Protein AF-A0A923TVQ8-F1 (afdb_monomer_lite)

Secondary structure (DSSP, 8-state):
-----HHHHHHHHSS-----GGGHHHHHHHHHHHTT-------------SSS-----HHHHHHHHHHHHHHHHHHHHSPP-PPP-----

Structure (mmCIF, N/CA/C/O backbone):
data_AF-A0A923TVQ8-F1
#
_entry.id   AF-A0A923TVQ8-F1
#
loop_
_atom_site.group_PDB
_atom_site.id
_atom_site.type_symbol
_atom_site.label_atom_id
_atom_site.label_alt_id
_atom_site.label_comp_id
_atom_site.label_asym_id
_atom_site.label_entity_id
_atom_site.label_seq_id
_atom_site.pdbx_PDB_ins_code
_atom_site.Cartn_x
_atom_site.Cartn_y
_atom_site.Cartn_z
_atom_site.occupancy
_atom_site.B_iso_or_equiv
_atom_site.auth_seq_id
_atom_site.auth_comp_id
_atom_site.auth_asym_id
_atom_site.auth_atom_id
_atom_site.pdbx_PDB_model_num
ATOM 1 N N . PHE A 1 1 ? -1.699 -0.785 -13.386 1.00 83.56 1 PHE A N 1
ATOM 2 C CA . PHE A 1 1 ? -2.373 0.525 -13.266 1.00 83.56 1 PHE A CA 1
ATOM 3 C C . PHE A 1 1 ? -3.109 0.600 -11.938 1.00 83.56 1 PHE A C 1
ATOM 5 O O . PHE A 1 1 ? -3.355 -0.447 -11.352 1.00 83.56 1 PHE A O 1
ATOM 12 N N . ARG A 1 2 ? -3.393 1.806 -11.438 1.00 88.50 2 ARG A N 1
ATOM 13 C CA . ARG A 1 2 ? -4.179 2.043 -10.219 1.00 88.50 2 ARG A CA 1
ATOM 14 C C . ARG A 1 2 ? -5.115 3.211 -10.484 1.00 88.50 2 ARG A C 1
ATOM 16 O O . ARG A 1 2 ? -4.703 4.169 -11.130 1.00 88.50 2 ARG A O 1
ATOM 23 N N . PHE A 1 3 ? -6.335 3.106 -9.986 1.00 92.50 3 PHE A N 1
ATOM 24 C CA . PHE A 1 3 ? -7.368 4.118 -10.136 1.00 92.50 3 PHE A CA 1
ATOM 25 C C . PHE A 1 3 ? -7.942 4.392 -8.754 1.00 92.50 3 PHE A C 1
ATOM 27 O O . PHE A 1 3 ? -8.189 3.454 -7.996 1.00 92.50 3 PHE A O 1
ATOM 34 N N . TYR A 1 4 ? -8.128 5.665 -8.433 1.00 93.44 4 TYR A N 1
ATOM 35 C CA . TYR A 1 4 ? -8.680 6.101 -7.160 1.00 93.44 4 TYR A CA 1
ATOM 36 C C . TYR A 1 4 ? -9.914 6.944 -7.442 1.00 93.44 4 TYR A C 1
ATOM 38 O O . TYR A 1 4 ? -9.889 7.815 -8.309 1.00 93.44 4 TYR A O 1
ATOM 46 N N . SER A 1 5 ? -10.998 6.667 -6.724 1.00 93.50 5 SER A N 1
ATOM 47 C CA . SER A 1 5 ? -12.156 7.552 -6.713 1.00 93.50 5 SER A CA 1
ATOM 48 C C . SER A 1 5 ? -11.820 8.835 -5.947 1.00 93.50 5 SER A C 1
ATOM 50 O O . SER A 1 5 ? -10.897 8.852 -5.130 1.00 93.50 5 SER A O 1
ATOM 52 N N . VAL A 1 6 ? -12.590 9.902 -6.167 1.00 94.19 6 VAL A N 1
ATOM 53 C CA . VAL A 1 6 ? -12.423 11.168 -5.429 1.00 94.19 6 VAL A CA 1
ATOM 54 C C . VAL A 1 6 ? -12.427 10.955 -3.902 1.00 94.19 6 VAL A C 1
ATOM 56 O O . VAL A 1 6 ? -11.498 11.432 -3.249 1.00 94.19 6 VAL A O 1
ATOM 59 N N . PRO A 1 7 ? -13.343 10.152 -3.315 1.00 92.38 7 PRO A N 1
ATOM 60 C CA . PRO A 1 7 ? -13.293 9.836 -1.886 1.00 92.38 7 PRO A CA 1
ATOM 61 C C . PRO A 1 7 ? -11.995 9.151 -1.441 1.00 92.38 7 PRO A C 1
ATOM 63 O O . PRO A 1 7 ? -11.479 9.439 -0.366 1.00 92.38 7 PRO A O 1
ATOM 66 N N . ALA A 1 8 ? -11.439 8.251 -2.261 1.00 92.81 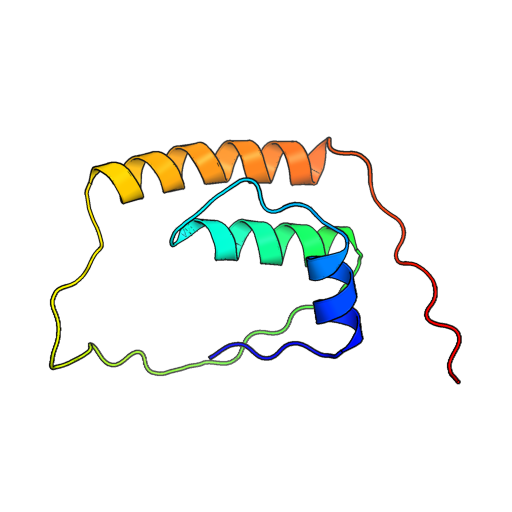8 ALA A N 1
ATOM 67 C CA . ALA A 1 8 ? -10.184 7.571 -1.940 1.00 92.81 8 ALA A CA 1
ATOM 68 C C . ALA A 1 8 ? -9.004 8.549 -1.919 1.00 92.81 8 ALA A C 1
ATOM 70 O O . ALA A 1 8 ? -8.132 8.443 -1.060 1.00 92.81 8 ALA A O 1
ATOM 71 N N . VAL A 1 9 ? -8.987 9.515 -2.841 1.00 92.94 9 VAL A N 1
ATOM 72 C CA . VAL A 1 9 ? -7.975 10.577 -2.851 1.00 92.94 9 VAL A CA 1
ATOM 73 C C . VAL A 1 9 ? -8.081 11.432 -1.593 1.00 92.94 9 VAL A C 1
ATOM 75 O O . VAL A 1 9 ? -7.057 11.666 -0.961 1.00 92.94 9 VAL A O 1
ATOM 78 N N . GLN A 1 10 ? -9.290 11.814 -1.172 1.00 92.50 10 GLN A N 1
ATOM 79 C CA . GLN A 1 10 ? -9.473 12.592 0.056 1.00 92.50 10 GLN A CA 1
ATOM 80 C C . GLN A 1 10 ? -8.925 11.862 1.291 1.00 92.50 10 GLN A C 1
ATOM 82 O O . GLN A 1 10 ? -8.174 12.448 2.063 1.00 92.50 10 GLN A O 1
ATOM 87 N N . VAL A 1 11 ? -9.207 10.561 1.431 1.00 90.69 11 VAL A N 1
ATOM 88 C CA . VAL A 1 11 ? -8.652 9.736 2.522 1.00 90.69 11 VAL A CA 1
ATOM 89 C C . VAL A 1 11 ? -7.120 9.733 2.513 1.00 90.69 11 VAL A C 1
ATOM 91 O O . VAL A 1 11 ? -6.500 9.779 3.574 1.00 90.69 11 VAL A O 1
ATOM 94 N N . MET A 1 12 ? -6.499 9.670 1.331 1.00 89.50 12 MET A N 1
ATOM 95 C CA . MET A 1 12 ? -5.037 9.698 1.210 1.00 89.50 12 MET A CA 1
ATOM 96 C C . MET A 1 12 ? -4.442 11.078 1.517 1.00 89.50 12 MET A C 1
ATOM 98 O O . MET A 1 12 ? -3.326 11.138 2.024 1.00 89.50 12 MET A O 1
ATOM 102 N N . LEU A 1 13 ? -5.159 12.166 1.216 1.00 89.94 13 LEU A N 1
ATOM 103 C CA . LEU A 1 13 ? -4.736 13.537 1.527 1.00 89.94 13 LEU A CA 1
ATOM 104 C C . LEU A 1 13 ? -4.843 13.855 3.023 1.00 89.94 13 LEU A C 1
ATOM 106 O O . LEU A 1 13 ? -4.016 14.596 3.546 1.00 89.94 13 LEU A O 1
ATOM 110 N N . ASP A 1 14 ? -5.817 13.261 3.714 1.00 87.25 14 ASP A N 1
ATOM 111 C CA . ASP A 1 14 ? -6.027 13.451 5.153 1.00 87.25 14 ASP A CA 1
ATOM 112 C C . ASP A 1 14 ? -4.970 12.730 6.017 1.00 87.25 14 ASP A C 1
ATOM 114 O O . ASP A 1 14 ? -4.898 12.956 7.227 1.00 87.25 14 ASP A O 1
ATOM 118 N N . LYS A 1 15 ? -4.142 11.855 5.426 1.00 81.75 15 LYS A N 1
ATOM 119 C CA . LYS A 1 15 ? -3.107 11.093 6.136 1.00 81.75 15 LYS A CA 1
ATOM 120 C C . LYS A 1 15 ? -1.700 11.461 5.674 1.00 81.75 15 LYS A C 1
ATOM 122 O O . LYS A 1 15 ? -1.350 11.332 4.502 1.00 81.75 15 LYS A O 1
ATOM 127 N N . THR A 1 16 ? -0.848 11.818 6.633 1.00 83.19 16 THR A N 1
ATOM 128 C CA . THR A 1 16 ? 0.587 12.009 6.392 1.00 83.19 16 THR A CA 1
ATOM 129 C C . THR A 1 16 ? 1.220 10.697 5.942 1.00 83.19 16 THR A C 1
ATOM 131 O O . THR A 1 16 ? 1.065 9.665 6.592 1.00 83.19 16 THR A O 1
ATOM 134 N N . GLN A 1 17 ? 1.959 10.751 4.839 1.00 83.31 17 GLN A N 1
ATOM 135 C CA . GLN A 1 17 ? 2.719 9.618 4.316 1.00 83.31 17 GLN A CA 1
ATOM 136 C C . GLN A 1 17 ? 4.079 9.581 5.008 1.00 83.31 17 GLN A C 1
ATOM 138 O O . GLN A 1 17 ? 4.830 10.556 4.945 1.00 83.31 17 GLN A O 1
ATOM 143 N N . LYS A 1 18 ? 4.385 8.476 5.688 1.00 86.00 18 LYS A N 1
ATOM 144 C CA . LYS A 1 18 ? 5.637 8.320 6.441 1.00 86.00 18 LYS A CA 1
ATOM 145 C C . LYS A 1 18 ? 6.739 7.692 5.597 1.00 86.00 18 LYS A C 1
ATOM 147 O O . LYS A 1 18 ? 7.915 7.969 5.831 1.00 86.00 18 LYS A O 1
ATOM 152 N N . HIS A 1 19 ? 6.383 6.855 4.623 1.00 86.06 19 HIS A N 1
ATOM 153 C CA . HIS A 1 19 ? 7.345 6.131 3.804 1.00 86.06 19 HIS A CA 1
ATOM 154 C C . HIS A 1 19 ? 7.416 6.679 2.372 1.00 86.06 19 HIS A C 1
ATOM 156 O O . HIS A 1 19 ? 6.434 7.136 1.792 1.00 86.06 19 HIS A O 1
ATOM 162 N N . MET A 1 20 ? 8.605 6.580 1.776 1.00 80.25 20 MET A N 1
ATOM 163 C CA . MET A 1 20 ? 8.897 7.001 0.402 1.00 80.25 20 MET A CA 1
ATOM 164 C C . MET A 1 20 ? 9.292 5.802 -0.471 1.00 80.25 20 MET A C 1
ATOM 166 O O . MET A 1 20 ? 9.635 4.734 0.035 1.00 80.25 20 MET A O 1
ATOM 170 N N . GLY A 1 21 ? 9.283 5.976 -1.794 1.00 81.38 21 GLY A N 1
ATOM 171 C CA . GLY A 1 21 ? 9.704 4.935 -2.741 1.00 81.38 21 GLY A CA 1
ATOM 172 C C . GLY A 1 21 ? 8.659 3.832 -2.926 1.00 81.38 21 GLY A C 1
ATOM 173 O O . GLY A 1 21 ? 7.456 4.079 -2.837 1.00 81.38 21 GLY A O 1
ATOM 174 N N . TYR A 1 22 ? 9.081 2.598 -3.214 1.00 80.44 22 TYR A N 1
ATOM 175 C CA . TYR A 1 22 ? 8.128 1.526 -3.553 1.00 80.44 22 TYR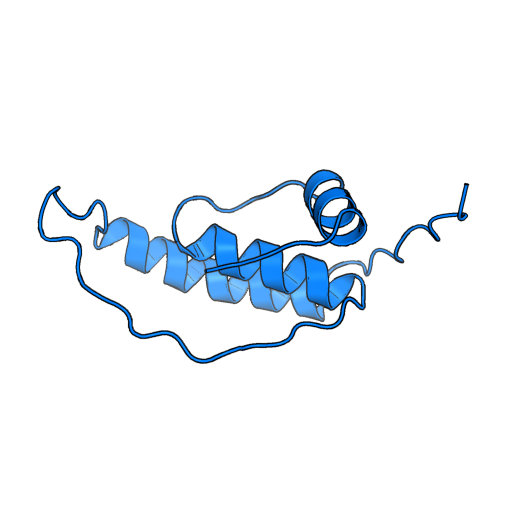 A CA 1
ATOM 176 C C . TYR A 1 22 ? 7.145 1.148 -2.435 1.00 80.44 22 TYR A C 1
ATOM 178 O O . TYR A 1 22 ? 6.028 0.713 -2.744 1.00 80.44 22 TYR A O 1
ATOM 186 N N . ILE A 1 23 ? 7.538 1.326 -1.170 1.00 87.94 23 ILE A N 1
ATOM 187 C CA . ILE A 1 23 ? 6.746 0.945 0.009 1.00 87.94 23 ILE A CA 1
ATOM 188 C C . ILE A 1 23 ? 5.579 1.903 0.286 1.00 87.94 23 ILE A C 1
ATOM 190 O O . ILE A 1 23 ? 4.566 1.481 0.840 1.00 87.94 23 ILE A O 1
ATOM 194 N N . TYR A 1 24 ? 5.659 3.139 -0.222 1.00 87.88 24 TYR A N 1
ATOM 195 C CA . TYR A 1 24 ? 4.576 4.133 -0.219 1.00 87.88 24 TYR A CA 1
ATOM 196 C C . TYR A 1 24 ? 3.235 3.527 -0.649 1.00 87.88 24 TYR A C 1
ATOM 198 O O . TYR A 1 24 ? 2.177 3.808 -0.100 1.00 87.88 24 TYR A O 1
ATOM 206 N N . ARG A 1 25 ? 3.274 2.628 -1.638 1.00 88.75 25 ARG A N 1
ATOM 207 C CA . ARG A 1 25 ? 2.068 2.010 -2.198 1.00 88.75 25 ARG A CA 1
ATOM 208 C C . ARG A 1 25 ? 1.371 1.086 -1.205 1.00 88.75 25 ARG A C 1
ATOM 210 O O . ARG A 1 25 ? 0.144 1.027 -1.206 1.00 88.75 25 ARG A O 1
ATOM 217 N N . SER A 1 26 ? 2.146 0.370 -0.398 1.00 91.81 26 SER A N 1
ATOM 218 C CA . SER A 1 26 ? 1.621 -0.489 0.662 1.00 91.81 26 SER A CA 1
ATOM 219 C C . SER A 1 26 ? 1.009 0.354 1.780 1.00 91.81 26 SER A C 1
ATOM 221 O O . SER A 1 26 ? -0.041 -0.006 2.304 1.00 91.81 26 SER A O 1
ATOM 223 N N . GLU A 1 27 ? 1.610 1.507 2.087 1.00 92.06 27 GLU A N 1
ATOM 224 C CA . GLU A 1 27 ? 1.075 2.463 3.060 1.00 92.06 27 GLU A CA 1
ATOM 225 C C . GLU A 1 27 ? -0.265 3.040 2.594 1.00 92.06 27 GLU A C 1
ATOM 227 O O . GLU A 1 27 ? -1.256 2.923 3.313 1.00 92.06 27 GLU A O 1
ATOM 232 N N . SER A 1 28 ? -0.348 3.562 1.364 1.00 92.12 28 SER A N 1
ATOM 233 C CA . SER A 1 28 ? -1.611 4.093 0.830 1.00 92.12 28 SER A CA 1
ATOM 234 C C . SER A 1 28 ? -2.718 3.031 0.808 1.00 92.12 28 SER A C 1
ATOM 236 O O . SER A 1 28 ? -3.866 3.319 1.135 1.00 92.12 28 SER A O 1
ATOM 238 N N . LEU A 1 29 ? -2.386 1.783 0.455 1.00 92.88 29 LEU A N 1
ATOM 239 C CA . LEU A 1 29 ? -3.348 0.678 0.482 1.00 92.88 29 LEU A CA 1
ATOM 240 C C . LEU A 1 29 ? -3.844 0.397 1.907 1.00 92.88 29 LEU A C 1
ATOM 242 O O . LEU A 1 29 ? -5.049 0.286 2.120 1.00 92.88 29 LEU A O 1
ATOM 246 N N . SER A 1 30 ? -2.929 0.321 2.876 1.00 92.81 30 SER A N 1
ATOM 247 C CA . SER A 1 30 ? -3.264 0.138 4.291 1.00 92.81 30 SER A CA 1
ATOM 248 C C . SER A 1 30 ? -4.200 1.240 4.792 1.00 92.81 30 SER A C 1
ATOM 250 O O . SER A 1 30 ? -5.224 0.953 5.410 1.00 92.81 30 SER A O 1
ATOM 252 N N . GLN A 1 31 ? -3.903 2.495 4.458 1.00 91.56 31 GLN A N 1
ATOM 253 C CA . GLN A 1 31 ? -4.705 3.652 4.846 1.00 91.56 31 GLN A CA 1
ATOM 254 C C . GLN A 1 31 ? -6.133 3.605 4.291 1.00 91.56 31 GLN A C 1
ATOM 256 O O . GLN A 1 31 ? -7.073 3.900 5.030 1.00 91.56 31 GLN A O 1
ATOM 261 N N . LEU A 1 32 ? -6.295 3.213 3.023 1.00 92.50 32 LEU A N 1
ATOM 262 C CA . LEU A 1 32 ? -7.605 3.046 2.388 1.00 92.50 32 LEU A CA 1
ATOM 263 C C . LEU A 1 32 ? -8.403 1.909 3.037 1.00 92.50 32 LEU A C 1
ATOM 265 O O . LEU A 1 32 ? -9.589 2.075 3.318 1.00 92.50 32 LEU A O 1
ATOM 269 N N . LEU A 1 33 ? -7.754 0.776 3.320 1.00 92.69 33 LEU A N 1
ATOM 270 C CA . LEU A 1 33 ? -8.392 -0.359 3.990 1.00 92.69 33 LEU A CA 1
ATOM 271 C C . LEU A 1 33 ? -8.827 -0.008 5.419 1.00 92.69 33 LEU A C 1
ATOM 273 O O . LEU A 1 33 ? -9.939 -0.346 5.816 1.00 92.69 33 LEU A O 1
ATOM 277 N N . GLN A 1 34 ? -8.001 0.728 6.170 1.00 90.69 34 GLN A N 1
ATOM 278 C CA . GLN A 1 34 ? -8.369 1.227 7.499 1.00 90.69 34 GLN A CA 1
ATOM 279 C C . GLN A 1 34 ? -9.582 2.160 7.469 1.00 90.69 34 GLN A C 1
ATOM 281 O O . GLN A 1 34 ? -10.370 2.155 8.407 1.00 90.69 34 GLN A O 1
ATOM 286 N N . ALA A 1 35 ? -9.743 2.938 6.396 1.00 90.12 35 ALA A N 1
ATOM 287 C CA . ALA A 1 35 ? -10.906 3.797 6.192 1.00 90.12 35 ALA A CA 1
ATOM 288 C C . ALA A 1 35 ? -12.157 3.023 5.720 1.00 90.12 35 ALA A C 1
ATOM 290 O O . ALA A 1 35 ? -13.157 3.635 5.354 1.00 90.12 35 ALA A O 1
ATOM 291 N N . GLY A 1 36 ? -12.110 1.685 5.677 1.00 91.69 36 GLY A N 1
ATOM 292 C CA . GLY A 1 36 ? -13.231 0.837 5.262 1.00 91.69 36 GLY A CA 1
ATOM 293 C C . GLY A 1 36 ? -13.481 0.811 3.752 1.00 91.69 36 GLY A C 1
ATOM 294 O O . GLY A 1 36 ? -14.526 0.333 3.305 1.00 91.69 36 GLY A O 1
ATOM 295 N N . MET A 1 37 ? -12.544 1.315 2.942 1.00 92.56 37 MET A N 1
ATOM 296 C CA . MET A 1 37 ? -12.702 1.362 1.490 1.00 92.56 37 MET A CA 1
ATOM 297 C C . MET A 1 37 ? -12.539 -0.028 0.874 1.00 92.56 37 MET A C 1
ATOM 299 O O . MET A 1 37 ? -11.635 -0.791 1.216 1.00 92.56 37 MET A O 1
ATOM 303 N N . LYS A 1 38 ? -13.396 -0.351 -0.098 1.00 93.62 38 LYS A N 1
ATOM 304 C CA . LYS A 1 38 ? -13.304 -1.607 -0.851 1.00 93.62 38 LYS A CA 1
ATOM 305 C C . LYS A 1 38 ? -12.250 -1.486 -1.945 1.00 93.62 38 LYS A C 1
ATOM 307 O O . LYS A 1 38 ? -12.302 -0.573 -2.766 1.00 93.62 38 LYS A O 1
ATOM 312 N N . VAL A 1 39 ? -11.344 -2.456 -2.001 1.00 93.50 39 VAL A N 1
ATOM 313 C CA . VAL A 1 39 ? -10.306 -2.551 -3.031 1.00 93.50 39 VAL A CA 1
ATOM 314 C C . VAL A 1 39 ? -10.608 -3.742 -3.929 1.00 93.50 39 VAL A C 1
ATOM 316 O O . VAL A 1 39 ? -10.964 -4.818 -3.454 1.00 93.50 39 VAL A O 1
ATOM 319 N N . LYS A 1 40 ? -10.471 -3.547 -5.240 1.00 94.12 40 LYS A N 1
ATOM 320 C CA . LYS A 1 40 ? -10.554 -4.613 -6.240 1.00 94.12 40 LYS A CA 1
ATOM 321 C C . LYS A 1 40 ? -9.256 -4.672 -7.030 1.00 94.12 40 LYS A C 1
ATOM 323 O O . LYS A 1 40 ? -8.586 -3.658 -7.217 1.00 94.12 40 LYS A O 1
ATOM 328 N N . THR A 1 41 ? -8.928 -5.861 -7.509 1.00 93.94 41 THR A N 1
ATOM 329 C CA . THR A 1 41 ? -7.774 -6.110 -8.369 1.00 93.94 41 THR A CA 1
ATOM 330 C C . THR A 1 41 ? -8.247 -6.565 -9.742 1.00 93.94 41 THR A C 1
ATOM 332 O O . THR A 1 41 ? -9.333 -7.121 -9.896 1.00 93.94 41 THR A O 1
ATOM 335 N N . PHE A 1 42 ? -7.436 -6.291 -10.755 1.00 92.75 42 PHE A N 1
ATOM 336 C CA . PHE A 1 42 ? -7.648 -6.764 -12.116 1.00 92.75 42 PHE A CA 1
ATOM 337 C C . PHE A 1 42 ? -6.295 -7.186 -12.695 1.00 92.75 42 PHE A C 1
ATOM 339 O O . PHE A 1 42 ? -5.267 -6.592 -12.339 1.00 92.75 42 PHE A O 1
ATOM 346 N N . PRO A 1 43 ? -6.264 -8.220 -13.546 1.00 92.38 43 PRO A N 1
ATOM 347 C CA . PRO A 1 43 ? -5.020 -8.714 -14.111 1.00 92.38 43 PRO A CA 1
ATOM 348 C C . PRO A 1 43 ? -4.406 -7.674 -15.051 1.00 92.38 43 PRO A C 1
ATOM 350 O O . PRO A 1 43 ? -5.106 -6.999 -15.805 1.00 92.38 43 PRO A O 1
ATOM 353 N N . ILE A 1 44 ? -3.079 -7.564 -15.019 1.00 90.38 44 ILE A N 1
ATOM 354 C CA . ILE A 1 44 ? -2.304 -6.773 -15.977 1.00 90.38 44 ILE A CA 1
ATOM 355 C C . ILE A 1 44 ? -1.088 -7.571 -16.434 1.00 90.38 44 ILE A C 1
ATOM 357 O O . ILE A 1 44 ? -0.478 -8.289 -15.644 1.00 90.38 44 ILE A O 1
ATOM 361 N N . PHE A 1 45 ? -0.692 -7.383 -17.690 1.00 92.12 45 PHE A N 1
ATOM 362 C CA . PHE A 1 45 ? 0.601 -7.848 -18.176 1.00 92.12 45 PHE A CA 1
ATOM 363 C C . PHE A 1 45 ? 1.654 -6.788 -17.874 1.00 92.12 45 PHE A C 1
ATOM 365 O O . PHE A 1 45 ? 1.641 -5.697 -18.448 1.00 92.12 45 PHE A O 1
ATOM 372 N N . PHE A 1 46 ? 2.557 -7.097 -16.946 1.00 88.12 46 PHE A N 1
ATOM 373 C CA . PHE A 1 46 ? 3.692 -6.231 -16.669 1.00 88.12 46 PHE A CA 1
ATOM 374 C C . PHE A 1 46 ? 4.727 -6.381 -17.786 1.00 88.12 46 PHE A C 1
ATOM 376 O O . PHE A 1 46 ? 5.272 -7.462 -17.991 1.00 88.12 46 PHE A O 1
ATOM 383 N N . ARG A 1 47 ? 4.988 -5.296 -18.516 1.00 88.88 47 ARG A N 1
ATOM 384 C CA . ARG A 1 47 ? 6.076 -5.225 -19.494 1.00 88.88 47 ARG A CA 1
ATOM 385 C C . ARG A 1 47 ? 7.208 -4.395 -18.907 1.00 88.88 47 ARG A C 1
ATOM 387 O O . ARG A 1 47 ? 6.969 -3.285 -18.426 1.00 88.88 47 ARG A O 1
ATOM 394 N N . ASN A 1 48 ? 8.421 -4.940 -18.942 1.00 86.94 48 ASN A N 1
ATOM 395 C CA . ASN A 1 48 ? 9.609 -4.219 -18.501 1.00 86.94 48 ASN A CA 1
ATOM 396 C C . ASN A 1 48 ? 9.791 -2.958 -19.344 1.00 86.94 48 ASN A C 1
ATOM 398 O O . ASN A 1 48 ? 9.541 -2.957 -20.549 1.00 86.94 48 ASN A O 1
ATOM 402 N N . ARG A 1 49 ? 10.232 -1.874 -18.702 1.00 88.19 49 ARG A N 1
ATOM 403 C CA . ARG A 1 49 ? 10.632 -0.676 -19.438 1.00 88.19 49 ARG A CA 1
ATOM 404 C C . ARG A 1 49 ? 11.863 -1.022 -20.270 1.00 88.19 49 ARG A C 1
ATOM 406 O O . ARG A 1 49 ? 12.847 -1.504 -19.727 1.00 88.19 49 ARG A O 1
ATOM 413 N N . GLU A 1 50 ? 11.810 -0.729 -21.563 1.00 88.88 50 GLU A N 1
ATOM 414 C CA . GLU A 1 50 ? 12.940 -0.934 -22.481 1.00 88.88 50 GLU A CA 1
ATOM 415 C C . GLU A 1 50 ? 14.016 0.153 -22.338 1.00 88.88 50 GLU A C 1
ATOM 417 O O . GLU A 1 50 ? 15.144 -0.014 -22.790 1.00 88.88 50 GLU A O 1
ATOM 422 N N . ARG A 1 51 ? 13.672 1.292 -21.717 1.00 88.00 51 ARG A N 1
ATOM 423 C CA . ARG A 1 51 ? 14.560 2.448 -21.535 1.00 88.00 51 ARG A CA 1
ATOM 424 C C . ARG A 1 51 ? 14.483 3.015 -20.115 1.00 88.00 51 ARG A C 1
ATOM 426 O O . ARG A 1 51 ? 13.399 3.108 -19.522 1.00 88.00 51 ARG A O 1
ATOM 433 N N . GLY A 1 52 ? 15.634 3.491 -19.639 1.00 83.50 52 GLY A N 1
ATOM 434 C CA . GLY A 1 52 ? 15.844 4.065 -18.306 1.00 83.50 52 GLY A CA 1
ATOM 435 C C . GLY A 1 52 ? 16.408 3.053 -17.305 1.00 83.50 52 GLY A C 1
ATOM 436 O O . GLY A 1 52 ? 16.068 1.874 -17.349 1.00 83.50 5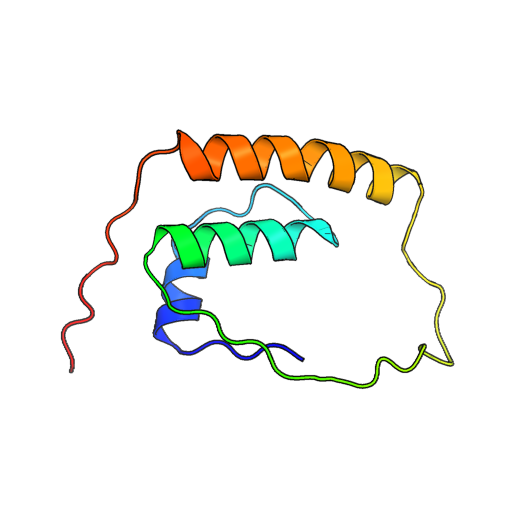2 GLY A O 1
ATOM 437 N N . VAL A 1 53 ? 17.274 3.521 -16.404 1.00 82.19 53 VAL A N 1
ATOM 438 C CA . VAL A 1 53 ? 17.855 2.696 -15.334 1.00 82.19 53 VAL A CA 1
ATOM 439 C C . VAL A 1 53 ? 16.826 2.524 -14.218 1.00 82.19 53 VAL A C 1
ATOM 441 O O . VAL A 1 53 ? 16.099 3.459 -13.878 1.00 82.19 53 VAL A O 1
ATOM 444 N N . SER A 1 54 ? 16.745 1.321 -13.651 1.00 77.56 54 SER A N 1
ATOM 445 C CA . SER A 1 54 ? 15.939 1.108 -12.454 1.00 77.56 54 SER A CA 1
ATOM 446 C C . SER A 1 54 ? 16.561 1.852 -11.276 1.00 77.56 54 SER A C 1
ATOM 448 O O . SER A 1 54 ? 17.725 1.640 -10.955 1.00 77.56 54 SER A O 1
ATOM 450 N N . ASN A 1 55 ? 15.767 2.670 -10.589 1.00 78.69 55 ASN A N 1
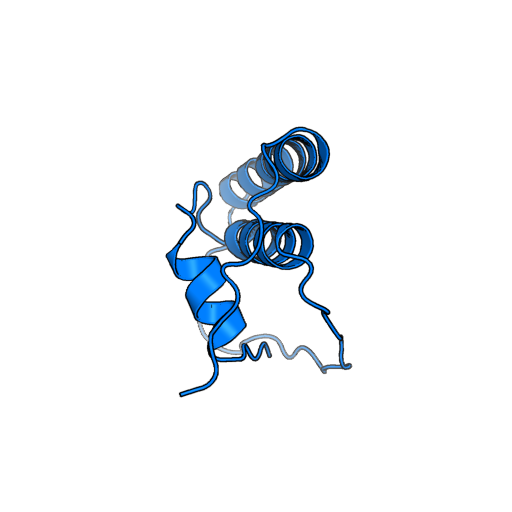ATOM 451 C CA . ASN A 1 55 ? 16.197 3.321 -9.350 1.00 78.69 55 ASN A CA 1
ATOM 452 C C . ASN A 1 55 ? 16.139 2.379 -8.133 1.00 78.69 55 ASN A C 1
ATOM 454 O O . ASN A 1 55 ? 16.461 2.798 -7.024 1.00 78.69 55 ASN A O 1
ATOM 458 N N . THR A 1 56 ? 15.742 1.113 -8.328 1.00 80.88 56 THR A N 1
ATOM 459 C CA . THR A 1 56 ? 15.705 0.118 -7.254 1.00 80.88 56 THR A CA 1
ATOM 460 C C . THR A 1 56 ? 17.112 -0.157 -6.733 1.00 80.88 56 THR A C 1
ATOM 462 O O . THR A 1 56 ? 17.966 -0.664 -7.457 1.00 80.88 56 THR A O 1
ATOM 465 N N . SER A 1 57 ? 17.339 0.121 -5.451 1.00 86.50 57 SER A N 1
ATOM 466 C CA . SER A 1 57 ? 18.601 -0.171 -4.762 1.00 86.50 57 SER A CA 1
ATOM 467 C C . SER A 1 57 ? 18.401 -1.171 -3.623 1.00 86.50 57 SER A C 1
ATOM 469 O O . SER A 1 57 ? 17.315 -1.276 -3.057 1.00 86.50 57 SER A O 1
ATOM 471 N N . LEU A 1 58 ? 19.466 -1.865 -3.207 1.00 86.88 58 LEU A N 1
ATOM 472 C CA . LEU A 1 58 ? 19.424 -2.741 -2.024 1.00 86.88 58 LEU A CA 1
ATOM 473 C C . LEU A 1 58 ? 18.995 -1.992 -0.754 1.00 86.88 58 LEU A C 1
ATOM 475 O O . LEU A 1 58 ? 18.320 -2.559 0.104 1.00 86.88 58 LEU A O 1
ATOM 479 N N . ARG A 1 59 ? 19.355 -0.708 -0.639 1.00 87.12 59 ARG A N 1
ATOM 480 C CA . ARG A 1 59 ? 18.895 0.157 0.454 1.00 87.12 59 ARG A CA 1
ATOM 481 C C . ARG A 1 59 ? 17.383 0.353 0.402 1.00 87.12 59 ARG A C 1
ATOM 483 O O . ARG A 1 59 ? 16.730 0.247 1.433 1.00 87.12 59 ARG A O 1
ATOM 490 N N . GLU A 1 60 ? 16.829 0.600 -0.782 1.00 84.56 60 GLU A N 1
ATOM 491 C CA . GLU A 1 60 ? 15.382 0.733 -0.960 1.00 84.56 60 GLU A CA 1
ATOM 492 C C . GLU A 1 60 ? 14.649 -0.573 -0.635 1.00 84.56 60 GLU A C 1
ATOM 494 O O . GLU A 1 60 ? 13.629 -0.540 0.047 1.00 84.56 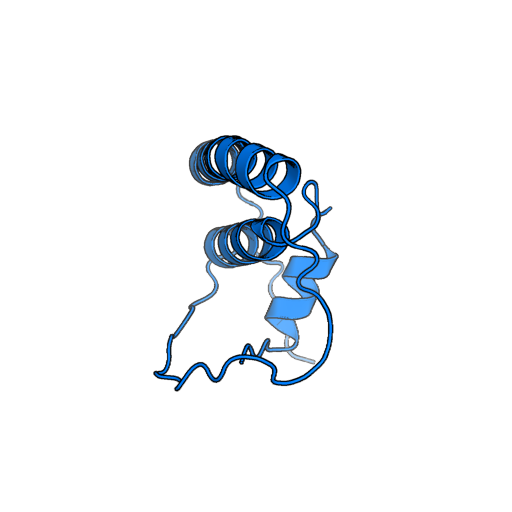60 GLU A O 1
ATOM 499 N N . VAL A 1 61 ? 15.206 -1.723 -1.027 1.00 88.06 61 VAL A N 1
ATOM 500 C CA . VAL A 1 61 ? 14.657 -3.041 -0.673 1.00 88.06 61 VAL A CA 1
ATOM 501 C C . VAL A 1 61 ? 14.632 -3.239 0.843 1.00 88.06 61 VAL A C 1
ATOM 503 O O . VAL A 1 61 ? 13.603 -3.626 1.391 1.00 88.06 61 VAL A O 1
ATOM 506 N N . ARG A 1 62 ? 15.731 -2.928 1.542 1.00 88.56 62 ARG A N 1
ATOM 507 C CA . ARG A 1 62 ? 15.795 -3.027 3.011 1.00 88.56 62 ARG A CA 1
ATOM 508 C C . ARG A 1 62 ? 14.804 -2.085 3.694 1.00 88.56 62 ARG A C 1
ATOM 510 O O . ARG A 1 62 ? 14.092 -2.521 4.591 1.00 88.56 62 ARG A O 1
ATOM 517 N N . ASN A 1 63 ? 14.716 -0.833 3.244 1.00 87.12 63 ASN A N 1
ATOM 518 C CA . ASN A 1 63 ? 13.756 0.142 3.770 1.00 87.12 63 ASN A CA 1
ATOM 519 C C . ASN A 1 63 ? 12.304 -0.297 3.534 1.00 87.12 63 ASN A C 1
ATOM 521 O O . ASN A 1 63 ? 11.451 -0.103 4.394 1.00 87.12 63 ASN A O 1
ATOM 525 N N . ALA A 1 64 ? 12.011 -0.896 2.378 1.00 87.94 64 ALA A N 1
ATOM 526 C CA . ALA A 1 64 ? 10.690 -1.441 2.097 1.00 87.94 64 ALA A CA 1
ATOM 527 C C . ALA A 1 64 ? 10.376 -2.645 2.995 1.00 87.94 64 ALA A C 1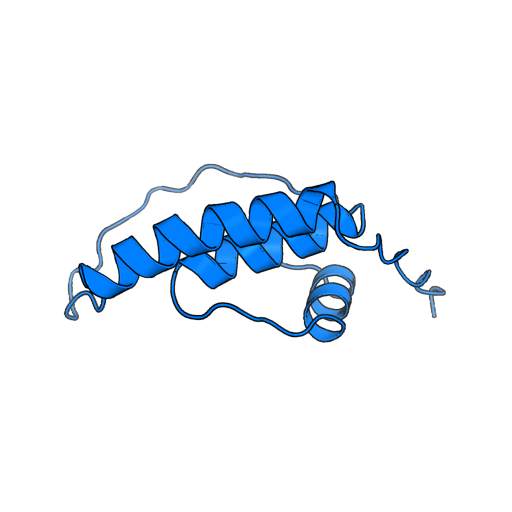
ATOM 529 O O . ALA A 1 64 ? 9.258 -2.768 3.492 1.00 87.94 64 ALA A O 1
ATOM 530 N N . PHE A 1 65 ? 11.369 -3.502 3.239 1.00 89.56 65 PHE A N 1
ATOM 531 C CA . PHE A 1 65 ? 11.224 -4.655 4.116 1.00 89.56 65 PHE A CA 1
ATOM 532 C C . PHE A 1 65 ? 10.964 -4.250 5.568 1.00 89.56 65 PHE A C 1
ATOM 534 O O . PHE A 1 65 ? 10.108 -4.839 6.204 1.00 89.56 65 PHE A O 1
ATOM 541 N N . THR A 1 66 ? 11.634 -3.229 6.105 1.00 89.81 66 THR A N 1
ATOM 542 C CA . THR A 1 66 ? 11.328 -2.739 7.461 1.00 89.81 66 THR A CA 1
ATOM 543 C C . THR A 1 66 ? 10.010 -1.965 7.503 1.00 89.81 66 THR A C 1
ATOM 545 O O . THR A 1 66 ? 9.220 -2.144 8.429 1.00 89.81 66 THR A O 1
ATOM 548 N N . GLY A 1 67 ? 9.731 -1.166 6.470 1.00 89.75 67 GLY A N 1
ATOM 549 C CA . GLY A 1 67 ? 8.499 -0.388 6.348 1.00 89.75 67 GLY A CA 1
ATOM 550 C C . GLY A 1 67 ? 7.230 -1.242 6.288 1.00 89.75 67 GLY A C 1
ATOM 551 O O . GLY A 1 67 ? 6.179 -0.816 6.752 1.00 89.75 67 GLY A O 1
ATOM 552 N N . ILE A 1 68 ? 7.291 -2.475 5.772 1.00 91.75 68 ILE A N 1
ATOM 553 C CA . ILE A 1 68 ? 6.099 -3.337 5.764 1.00 91.75 68 ILE A CA 1
ATOM 554 C C . ILE A 1 68 ? 5.657 -3.715 7.184 1.00 91.75 68 ILE A C 1
ATOM 556 O O . ILE A 1 68 ? 4.458 -3.783 7.448 1.00 91.75 68 ILE A O 1
ATOM 560 N N . PHE A 1 69 ? 6.603 -3.905 8.109 1.00 92.00 69 PHE A N 1
ATOM 561 C CA . PHE A 1 69 ? 6.293 -4.245 9.496 1.00 92.00 69 PHE A CA 1
ATOM 562 C C . PHE A 1 69 ? 5.717 -3.050 10.251 1.00 92.00 69 PHE A C 1
ATOM 564 O O . PHE A 1 69 ? 4.736 -3.217 10.973 1.00 92.00 69 PHE A O 1
ATOM 571 N N . SER A 1 70 ? 6.263 -1.844 10.052 1.00 90.94 70 SER A N 1
ATOM 572 C CA . SER A 1 70 ? 5.693 -0.627 10.645 1.00 90.94 70 SER A CA 1
ATOM 573 C C . SER A 1 70 ? 4.284 -0.354 10.114 1.00 90.94 70 SER A C 1
ATOM 575 O O . SER A 1 70 ? 3.382 -0.088 10.907 1.00 90.94 70 SER A O 1
ATOM 577 N N . ILE A 1 71 ? 4.064 -0.499 8.800 1.00 91.81 71 ILE A N 1
ATOM 578 C CA . ILE A 1 71 ? 2.736 -0.362 8.186 1.00 91.81 71 ILE A CA 1
ATOM 579 C C . ILE A 1 71 ? 1.775 -1.409 8.748 1.00 91.81 71 ILE A C 1
ATOM 581 O O . ILE A 1 71 ? 0.643 -1.064 9.067 1.00 91.81 71 ILE A O 1
ATOM 585 N N . GLY A 1 72 ? 2.199 -2.669 8.878 1.00 92.19 72 GLY A N 1
ATOM 586 C CA . GLY A 1 72 ? 1.371 -3.734 9.446 1.00 92.19 72 GLY A CA 1
ATOM 587 C C . GLY A 1 72 ? 0.995 -3.464 10.904 1.00 92.19 72 GLY A C 1
ATOM 588 O O . GLY A 1 72 ? -0.169 -3.586 11.278 1.00 92.19 72 GLY A O 1
ATOM 589 N N . TRP A 1 73 ? 1.955 -3.023 11.717 1.00 91.81 73 TRP A N 1
ATOM 590 C CA . TRP A 1 73 ? 1.705 -2.653 13.108 1.00 91.81 73 TRP A CA 1
ATOM 591 C C . TRP A 1 73 ? 0.702 -1.501 13.221 1.00 91.81 73 TRP A C 1
ATOM 593 O O . TRP A 1 73 ? -0.298 -1.611 13.927 1.00 91.81 73 TRP A O 1
ATOM 603 N N . GLU A 1 74 ? 0.920 -0.413 12.480 1.00 89.38 74 GLU A N 1
ATOM 604 C CA . GLU A 1 74 ? 0.002 0.729 12.450 1.00 89.38 74 GLU A CA 1
ATOM 605 C C . GLU A 1 74 ? -1.366 0.351 11.872 1.00 89.38 74 GLU A C 1
ATOM 607 O O . GLU A 1 74 ? -2.385 0.862 12.334 1.00 89.38 74 GLU A O 1
ATOM 612 N N . HIS A 1 75 ? -1.410 -0.584 10.918 1.00 90.69 75 HIS A N 1
ATOM 613 C CA . HIS A 1 75 ? -2.654 -1.104 10.364 1.00 90.69 75 HIS A CA 1
ATOM 614 C C . HIS A 1 75 ? -3.543 -1.721 11.451 1.00 90.69 75 HIS A C 1
ATOM 616 O O . HIS A 1 75 ? -4.737 -1.419 11.513 1.00 90.69 75 HIS A O 1
ATOM 622 N N . HIS A 1 76 ? -2.952 -2.566 12.302 1.00 88.94 76 HIS A N 1
ATOM 623 C CA . HIS A 1 76 ? -3.661 -3.354 13.310 1.00 88.94 76 HIS A CA 1
ATOM 624 C C . HIS A 1 76 ? -3.899 -2.614 14.630 1.00 88.94 76 HIS A C 1
ATOM 626 O O . HIS A 1 76 ? -4.964 -2.777 15.224 1.00 88.94 76 HIS A O 1
ATOM 632 N N . PHE A 1 77 ? -2.928 -1.819 15.083 1.00 89.38 77 PHE A N 1
ATOM 633 C CA . PHE A 1 77 ? -2.936 -1.198 16.413 1.00 89.38 77 PHE A CA 1
ATOM 634 C C . PHE A 1 77 ? -3.043 0.331 16.382 1.00 89.38 77 PHE A C 1
ATOM 636 O O . PHE A 1 77 ? -3.205 0.954 17.429 1.00 89.38 77 PHE A O 1
ATOM 643 N N . GLY A 1 78 ? -2.942 0.952 15.205 1.00 80.31 78 GLY A N 1
ATOM 644 C CA . GLY A 1 78 ? -3.132 2.391 15.050 1.00 80.31 78 GLY A CA 1
ATOM 645 C C . GLY A 1 78 ? -4.585 2.810 15.273 1.00 80.31 78 GLY A C 1
ATOM 646 O O . GLY A 1 78 ? -5.520 2.025 15.092 1.00 80.31 78 GLY A O 1
ATOM 647 N N . ALA A 1 79 ? -4.785 4.074 15.649 1.00 70.62 79 ALA A N 1
ATOM 648 C CA . ALA A 1 79 ? -6.118 4.642 15.798 1.00 70.62 79 ALA A CA 1
ATOM 649 C C . ALA A 1 79 ? -6.888 4.547 14.470 1.00 70.62 79 ALA A C 1
ATOM 651 O O . ALA A 1 79 ? -6.426 5.015 13.425 1.00 70.62 79 ALA A O 1
ATOM 652 N N . LYS A 1 80 ? -8.076 3.935 14.507 1.00 66.25 80 LYS A N 1
ATOM 653 C CA . LYS A 1 80 ? -8.964 3.876 13.345 1.00 66.25 80 LYS A CA 1
ATOM 654 C C . LYS A 1 80 ? -9.551 5.262 13.125 1.00 66.25 80 LYS A C 1
ATOM 656 O O . LYS A 1 80 ? -10.217 5.805 14.000 1.00 66.25 80 LYS A O 1
ATOM 661 N N . VAL A 1 81 ? -9.287 5.831 11.956 1.00 61.38 81 VAL A N 1
ATOM 662 C CA . VAL A 1 81 ? -9.920 7.079 11.535 1.00 61.38 81 VAL A CA 1
ATOM 663 C C . VAL A 1 81 ? -11.222 6.699 10.854 1.00 61.38 81 VAL A C 1
ATOM 665 O O . VAL A 1 81 ? -11.196 6.039 9.813 1.00 61.38 81 VAL A O 1
ATOM 668 N N . GLU A 1 82 ? -12.349 7.079 11.450 1.00 59.88 82 GLU A N 1
ATOM 669 C CA . GLU A 1 82 ? -13.633 6.908 10.783 1.00 59.88 82 GLU A CA 1
ATOM 670 C C . GLU A 1 82 ? -13.668 7.778 9.521 1.00 59.88 82 GLU A C 1
ATOM 672 O O . GLU A 1 82 ? -13.285 8.953 9.571 1.00 59.88 82 GLU A O 1
ATOM 677 N N . PRO A 1 83 ? -14.092 7.227 8.371 1.00 56.78 83 PRO A N 1
ATOM 678 C CA . PRO A 1 83 ? -14.231 8.026 7.169 1.00 56.78 83 PRO A CA 1
ATOM 679 C C . PRO A 1 83 ? -15.257 9.129 7.438 1.00 56.78 83 PRO A C 1
ATOM 681 O O . PRO A 1 83 ? -16.400 8.847 7.803 1.00 56.78 83 PRO A O 1
ATOM 684 N N . LYS A 1 84 ? -14.863 10.394 7.237 1.00 57.72 84 LYS A N 1
ATOM 685 C CA . LYS A 1 84 ? -15.820 11.503 7.226 1.00 57.72 84 LYS A CA 1
ATOM 686 C C . LYS A 1 84 ? -16.900 11.156 6.207 1.00 57.72 84 LYS A C 1
ATOM 688 O O . LYS A 1 84 ? -16.595 10.935 5.034 1.00 57.72 84 LYS A O 1
ATOM 693 N N . ARG A 1 85 ? -18.152 11.060 6.664 1.00 55.38 85 ARG A N 1
ATOM 694 C CA . ARG A 1 85 ? -19.306 10.843 5.791 1.00 55.38 85 ARG A CA 1
ATOM 695 C C . ARG A 1 85 ? -19.301 11.993 4.789 1.00 55.38 85 ARG A C 1
ATOM 697 O O . ARG A 1 85 ? -19.508 13.139 5.174 1.00 55.38 85 ARG A O 1
ATOM 704 N N . LEU A 1 86 ? -18.979 11.700 3.533 1.00 55.81 86 LEU A N 1
ATOM 705 C CA . LEU A 1 86 ? -19.125 12.679 2.468 1.00 55.81 86 LEU A CA 1
ATOM 706 C C . LEU A 1 86 ? -20.628 12.903 2.324 1.00 55.81 86 LEU A C 1
ATOM 708 O O . LEU A 1 86 ? -21.340 12.048 1.800 1.00 55.81 86 LEU A O 1
ATOM 712 N N . GLU A 1 87 ? -21.121 14.001 2.892 1.00 46.75 87 GLU A N 1
ATOM 713 C CA . GLU A 1 87 ? -22.458 14.487 2.591 1.00 46.75 87 GLU A CA 1
ATOM 714 C C . GLU A 1 87 ? -22.488 14.774 1.093 1.00 46.75 87 GLU A C 1
ATOM 716 O O . GLU A 1 87 ? -21.748 15.626 0.597 1.00 46.75 87 GLU A O 1
ATOM 721 N N . ASN A 1 88 ? -23.282 13.986 0.369 1.00 47.12 88 ASN A N 1
ATOM 722 C CA . ASN A 1 88 ? -23.523 14.187 -1.051 1.00 47.12 88 ASN A CA 1
ATOM 723 C C . ASN A 1 88 ? -24.080 15.606 -1.234 1.00 47.12 88 ASN A C 1
ATOM 725 O O . ASN A 1 88 ? -25.201 15.884 -0.804 1.00 47.12 88 ASN A O 1
ATOM 729 N N . ARG A 1 89 ? -23.280 16.487 -1.833 1.00 39.75 89 ARG A N 1
ATOM 730 C CA . ARG A 1 89 ? -23.732 17.740 -2.437 1.00 39.75 89 ARG A CA 1
ATOM 731 C C . ARG A 1 89 ? -23.779 17.563 -3.943 1.00 39.75 89 ARG A C 1
ATOM 733 O O . ARG A 1 89 ? -22.836 16.928 -4.471 1.00 39.75 89 ARG A O 1
#

pLDDT: mean 84.85, std 11.83, range [39.75, 94.19]

Radius of gyration: 15.45 Å; chains: 1; bounding box: 43×26×39 Å

Foldseek 3Di:
DDDDDPLLVVQVVVDDQPDDDPLSVVLSVLSCVLQVHDDDDDDDDDDDDPDDDDPDDPVNVVSSVVSNVVSVCCSVPNDRDHRDPPPDD

Sequence (89 aa):
FRFYSVPAVQVMLDKTQKHMGYIYRSESLSQLLQAGMKVKTFPIFFRNRERGVSNTSLREVRNAFTGIFSIGWEHHFGAKVEPKRLENR